Protein AF-A0A839F914-F1 (afdb_monomer)

pLDDT: mean 85.74, std 8.09, range [52.5, 96.19]

Mean predicted aligned error: 7.2 Å

Sequence (81 aa):
MSVNSNLRNAIRAIEALKRTHDASTALKPLGTPMTDEELRDRAELVEKVIQTRSKLKALRDRSEALRESLERFRRRRAESA

Secondary structure (DSSP, 8-state):
--HHHHHHHHHHHHHHHHHHHHHHHTSPPTTS---HHHHHHHHHHHHHHHHHHHHHHHHHHHHHHHHHHHHHHHHHHHHT-

Foldseek 3Di:
DDPVVLVVVLVVLVVLVVVLVVVVVVQDDPPDDDDPVSVVVVVVSVVSNVVSVVVNVVSVVVVVVVVVVVVVVVVVVVVVD

Radius of gyration: 19.84 Å; Cα contacts (8 Å, |Δi|>4): 18; chains: 1; bounding box: 48×28×54 Å

Solvent-accessible surface area (backbone atoms only — not comparable to full-atom values): 4704 Å² total; per-residue (Å²): 138,55,75,73,56,54,53,53,52,50,52,54,48,52,55,49,49,52,52,51,50,59,52,55,73,70,52,81,63,88,93,56,95,70,53,74,65,57,50,48,57,50,50,54,51,52,51,54,49,54,55,45,52,50,52,50,49,55,51,50,55,50,52,51,54,51,52,53,51,50,51,53,49,51,51,54,53,62,76,74,106

Structure (mmCIF, N/CA/C/O backbone):
data_AF-A0A839F914-F1
#
_entry.id   AF-A0A839F914-F1
#
loop_
_atom_site.group_PDB
_atom_site.id
_atom_site.type_symbol
_atom_site.label_atom_id
_atom_site.label_alt_id
_atom_site.label_comp_id
_atom_site.label_asym_id
_atom_site.label_entity_id
_atom_site.label_seq_id
_atom_site.pdbx_PDB_ins_code
_atom_site.Cartn_x
_atom_site.Cartn_y
_atom_site.Cartn_z
_atom_site.occupancy
_atom_site.B_iso_or_equiv
_atom_site.auth_seq_id
_atom_site.auth_comp_id
_atom_site.auth_asym_id
_atom_site.auth_atom_id
_atom_site.pdbx_PDB_model_num
ATOM 1 N N . MET A 1 1 ? 2.901 12.675 -15.903 1.00 52.50 1 MET A N 1
ATOM 2 C CA . MET A 1 1 ? 3.162 12.443 -14.459 1.00 52.50 1 MET A CA 1
ATOM 3 C C . MET A 1 1 ? 4.657 12.576 -14.211 1.00 52.50 1 MET A C 1
ATOM 5 O O . MET A 1 1 ? 5.418 11.910 -14.895 1.00 52.50 1 MET A O 1
ATOM 9 N N . SER A 1 2 ? 5.078 13.464 -13.309 1.00 68.31 2 SER A N 1
ATOM 10 C CA . SER A 1 2 ? 6.499 13.753 -13.045 1.00 68.31 2 SER A CA 1
ATOM 11 C C . SER A 1 2 ? 7.072 12.786 -11.997 1.00 68.31 2 SER A C 1
ATOM 13 O O . SER A 1 2 ? 6.353 12.341 -11.103 1.00 68.31 2 SER A O 1
ATOM 15 N N . VAL A 1 3 ? 8.376 12.492 -12.043 1.00 65.00 3 VAL A N 1
ATOM 16 C CA . VAL A 1 3 ? 9.090 11.730 -10.991 1.00 65.00 3 VAL A CA 1
ATOM 17 C C . VAL A 1 3 ? 8.796 12.309 -9.597 1.00 65.00 3 VAL A C 1
ATOM 19 O O . VAL A 1 3 ? 8.581 11.579 -8.631 1.00 65.00 3 VAL A O 1
ATOM 22 N N . ASN A 1 4 ? 8.642 13.631 -9.528 1.00 74.00 4 ASN A N 1
ATOM 23 C CA . ASN A 1 4 ? 8.361 14.380 -8.310 1.00 74.00 4 ASN A CA 1
ATOM 24 C C . ASN A 1 4 ? 6.923 14.172 -7.769 1.00 74.00 4 ASN A C 1
ATOM 26 O O . ASN A 1 4 ? 6.665 14.319 -6.574 1.00 74.00 4 ASN A O 1
ATOM 30 N N . SER A 1 5 ? 5.953 13.809 -8.620 1.00 76.31 5 SER A N 1
ATOM 31 C CA . SER A 1 5 ? 4.616 13.400 -8.152 1.00 76.31 5 SER A CA 1
ATOM 32 C C . SER A 1 5 ? 4.611 11.964 -7.626 1.00 76.31 5 SER A C 1
ATOM 34 O O . SER A 1 5 ? 3.936 11.679 -6.641 1.00 76.31 5 SER A O 1
ATOM 36 N N . ASN A 1 6 ? 5.402 11.070 -8.225 1.00 72.56 6 ASN A N 1
ATOM 37 C CA . ASN A 1 6 ? 5.481 9.674 -7.786 1.00 72.56 6 ASN A CA 1
ATOM 38 C C . ASN A 1 6 ? 6.176 9.538 -6.427 1.00 72.56 6 ASN A C 1
ATOM 40 O O . ASN A 1 6 ? 5.676 8.817 -5.566 1.00 72.56 6 ASN A O 1
ATOM 44 N N . LEU A 1 7 ? 7.265 10.281 -6.202 1.00 78.25 7 LEU A N 1
ATOM 45 C CA . LEU A 1 7 ? 7.959 10.305 -4.912 1.00 78.25 7 LEU A CA 1
ATOM 46 C C . LEU A 1 7 ? 7.051 10.816 -3.784 1.00 78.25 7 LEU A C 1
ATOM 48 O O . LEU A 1 7 ? 6.959 10.193 -2.731 1.00 78.25 7 LEU A O 1
ATOM 52 N N . ARG A 1 8 ? 6.308 11.905 -4.019 1.00 84.06 8 ARG A N 1
ATOM 53 C CA . ARG A 1 8 ? 5.339 12.420 -3.037 1.00 84.06 8 ARG A CA 1
ATOM 54 C C . ARG A 1 8 ? 4.228 11.420 -2.725 1.00 84.06 8 ARG A C 1
ATOM 56 O O . ARG A 1 8 ? 3.847 11.279 -1.567 1.00 84.06 8 ARG A O 1
ATOM 63 N N . ASN A 1 9 ? 3.735 10.698 -3.730 1.00 80.00 9 ASN A N 1
ATOM 64 C CA . AS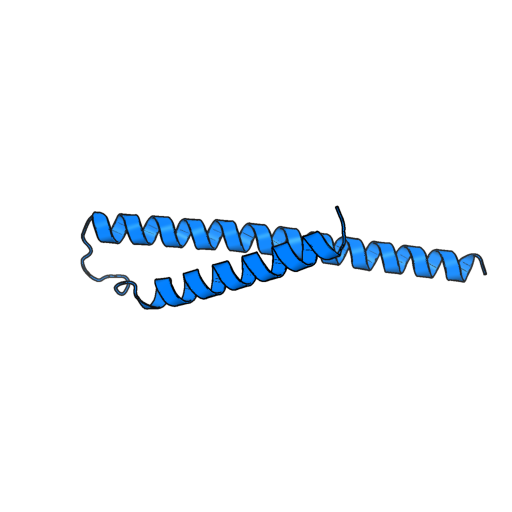N A 1 9 ? 2.745 9.642 -3.517 1.00 80.00 9 ASN A CA 1
ATOM 65 C C . ASN A 1 9 ? 3.315 8.475 -2.696 1.00 80.00 9 ASN A C 1
ATOM 67 O O . ASN A 1 9 ? 2.609 7.933 -1.849 1.00 80.00 9 ASN A O 1
ATOM 71 N N . ALA A 1 10 ? 4.587 8.124 -2.907 1.00 77.94 10 ALA A N 1
ATOM 72 C CA . ALA A 1 10 ? 5.288 7.107 -2.127 1.00 77.94 10 ALA A CA 1
ATOM 73 C C . ALA A 1 10 ? 5.394 7.494 -0.648 1.00 77.94 10 ALA A C 1
ATOM 75 O O . ALA A 1 10 ? 5.001 6.719 0.219 1.00 77.94 10 ALA A O 1
ATOM 76 N N . ILE A 1 11 ? 5.858 8.717 -0.374 1.00 85.69 11 ILE A N 1
ATOM 77 C CA . ILE A 1 11 ? 6.003 9.251 0.987 1.00 85.69 11 ILE A CA 1
ATOM 78 C C . ILE A 1 11 ? 4.651 9.237 1.704 1.00 85.69 11 ILE A C 1
ATOM 80 O O . ILE A 1 11 ? 4.538 8.669 2.786 1.00 85.69 11 ILE A O 1
ATOM 84 N N . ARG A 1 12 ? 3.594 9.743 1.057 1.00 85.31 12 ARG A N 1
ATOM 85 C CA . ARG A 1 12 ? 2.236 9.729 1.625 1.00 85.31 12 ARG A CA 1
ATOM 86 C C . ARG A 1 12 ? 1.730 8.320 1.927 1.00 85.31 12 ARG A C 1
ATOM 88 O O . ARG A 1 12 ? 1.062 8.118 2.937 1.00 85.31 12 ARG A O 1
ATOM 95 N N . ALA A 1 13 ? 2.022 7.345 1.066 1.00 78.31 13 ALA A N 1
ATOM 96 C CA . ALA A 1 13 ? 1.627 5.956 1.294 1.00 78.31 13 ALA A CA 1
ATOM 97 C C . ALA A 1 13 ? 2.387 5.325 2.475 1.00 78.31 13 ALA A C 1
ATOM 99 O O . ALA A 1 13 ? 1.794 4.576 3.250 1.00 78.31 13 ALA A O 1
ATOM 100 N N .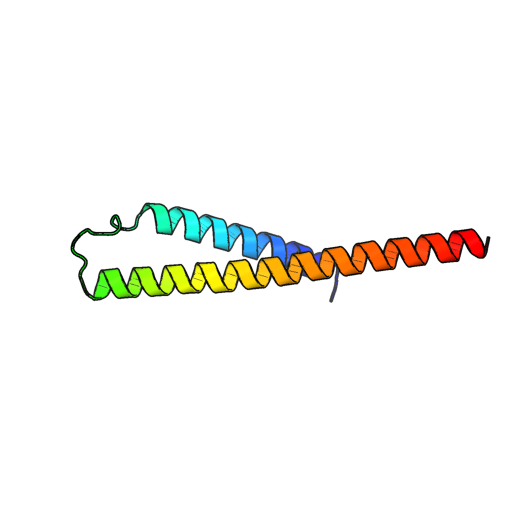 ILE A 1 14 ? 3.667 5.662 2.654 1.00 84.19 14 ILE A N 1
ATOM 101 C CA . ILE A 1 14 ? 4.472 5.227 3.807 1.00 84.19 14 ILE A CA 1
ATOM 102 C C . ILE A 1 14 ? 3.955 5.869 5.102 1.00 84.19 14 ILE A C 1
ATOM 104 O O . ILE A 1 14 ? 3.757 5.175 6.096 1.00 84.19 14 ILE A O 1
ATOM 108 N N . GLU A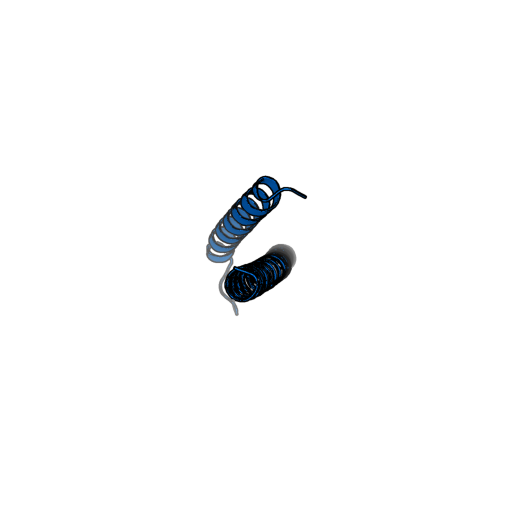 1 15 ? 3.669 7.170 5.092 1.00 88.31 15 GLU A N 1
ATOM 109 C CA . GLU A 1 15 ? 3.072 7.875 6.235 1.00 88.31 15 GLU A CA 1
ATOM 110 C C . GLU A 1 15 ? 1.689 7.325 6.598 1.00 88.31 15 GLU A C 1
ATOM 112 O O . GLU A 1 15 ? 1.334 7.243 7.775 1.00 88.31 15 GLU A O 1
ATOM 117 N N . ALA A 1 16 ? 0.889 6.944 5.597 1.00 81.38 16 ALA A N 1
ATOM 118 C CA . ALA A 1 16 ? -0.381 6.266 5.820 1.00 81.38 16 ALA A CA 1
ATOM 119 C C . ALA A 1 16 ? -0.162 4.914 6.511 1.00 81.38 16 ALA A C 1
ATOM 121 O O . ALA A 1 16 ? -0.771 4.683 7.550 1.00 81.38 16 ALA A O 1
ATOM 122 N N . LEU A 1 17 ? 0.761 4.075 6.019 1.00 80.69 17 LEU A N 1
ATOM 123 C CA . LEU A 1 17 ? 1.090 2.802 6.672 1.00 80.69 17 LEU A CA 1
ATOM 124 C C . LEU A 1 17 ? 1.555 2.979 8.114 1.00 80.69 17 LEU A C 1
ATOM 126 O O . LEU A 1 17 ? 1.135 2.204 8.967 1.00 80.69 17 LEU A O 1
ATOM 130 N N . LYS A 1 18 ? 2.412 3.968 8.387 1.00 84.69 18 LYS A N 1
ATOM 131 C CA . LYS A 1 18 ? 2.913 4.216 9.743 1.00 84.69 18 LYS A CA 1
ATOM 132 C C . LYS A 1 18 ? 1.766 4.551 10.696 1.00 84.69 18 LYS A C 1
ATOM 134 O O . LYS A 1 18 ? 1.637 3.923 11.736 1.00 84.69 18 LYS A O 1
ATOM 139 N N . ARG A 1 19 ? 0.857 5.440 10.283 1.00 82.75 19 ARG A N 1
ATOM 140 C CA . ARG A 1 19 ? -0.354 5.749 11.061 1.00 82.75 19 ARG A CA 1
ATOM 141 C C . ARG A 1 19 ? -1.243 4.527 11.269 1.00 82.75 19 ARG A C 1
ATOM 143 O O . ARG A 1 19 ? -1.777 4.335 12.353 1.00 82.75 19 ARG A O 1
ATOM 150 N N . THR A 1 20 ? -1.401 3.692 10.245 1.00 79.88 20 THR A N 1
ATOM 151 C CA . THR A 1 20 ? -2.189 2.460 10.348 1.00 79.88 20 THR A CA 1
ATOM 152 C C . THR A 1 20 ? -1.535 1.433 11.276 1.00 79.88 20 THR A C 1
ATOM 154 O O . THR A 1 20 ? -2.242 0.755 12.013 1.00 79.88 20 THR A O 1
ATOM 157 N N . HIS A 1 21 ? -0.202 1.339 11.282 1.00 81.00 21 HIS A N 1
ATOM 158 C CA . HIS A 1 21 ? 0.553 0.522 12.231 1.00 81.00 21 HIS A CA 1
ATOM 159 C C . HIS A 1 21 ? 0.315 0.996 13.669 1.00 81.00 21 HIS A C 1
ATOM 161 O O . HIS A 1 21 ? -0.098 0.197 14.507 1.00 81.00 21 HIS A O 1
ATOM 167 N N . ASP A 1 22 ? 0.468 2.294 13.930 1.00 83.56 22 ASP A N 1
ATOM 168 C CA . ASP A 1 22 ? 0.278 2.873 15.265 1.00 83.56 22 ASP A CA 1
ATOM 169 C C . ASP A 1 22 ? -1.174 2.700 15.759 1.00 83.56 22 ASP A C 1
ATOM 171 O O . ASP A 1 22 ? -1.421 2.354 16.916 1.00 83.56 22 ASP A O 1
ATOM 175 N N . ALA A 1 23 ? -2.153 2.838 14.861 1.00 77.00 23 ALA A N 1
ATOM 176 C CA . ALA A 1 23 ? -3.552 2.536 15.161 1.00 77.00 23 ALA A CA 1
ATOM 177 C C . ALA A 1 23 ? -3.786 1.036 15.418 1.00 77.00 23 ALA A C 1
ATOM 179 O O . ALA A 1 23 ? -4.573 0.675 16.288 1.00 77.00 23 ALA A O 1
ATOM 180 N N . SER A 1 24 ? -3.081 0.146 14.712 1.00 75.19 24 SER A N 1
ATOM 181 C CA . SER A 1 24 ? -3.217 -1.303 14.911 1.00 75.19 24 SER A CA 1
ATOM 182 C C . SER A 1 24 ? -2.672 -1.768 16.258 1.00 75.19 24 SER A C 1
ATOM 184 O O . SER A 1 24 ? -3.237 -2.684 16.851 1.00 75.19 24 SER A O 1
ATOM 186 N N . THR A 1 25 ? -1.638 -1.103 16.782 1.00 78.50 25 THR A N 1
ATOM 187 C CA . THR A 1 25 ? -1.121 -1.348 18.137 1.00 78.50 25 THR A CA 1
ATOM 188 C C . THR A 1 25 ? -2.082 -0.912 19.240 1.00 78.50 25 THR A C 1
ATOM 190 O O . THR A 1 25 ? -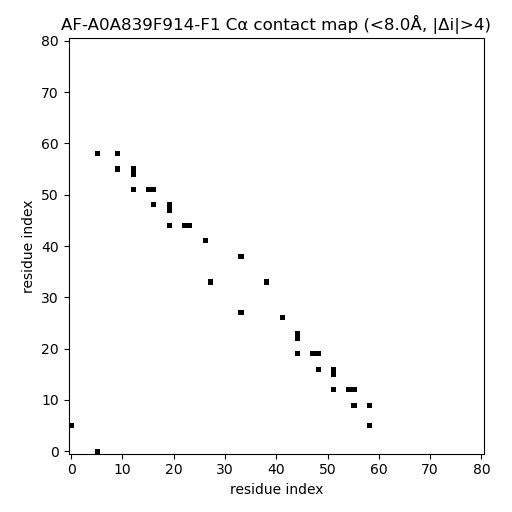1.981 -1.420 20.351 1.00 78.50 25 THR A O 1
ATOM 193 N N . ALA A 1 26 ? -3.028 -0.017 18.943 1.00 79.38 26 ALA A N 1
ATOM 194 C CA . ALA A 1 26 ? -4.065 0.404 19.882 1.00 79.38 26 ALA A CA 1
ATOM 195 C C . ALA A 1 26 ? -5.304 -0.516 19.875 1.00 79.38 26 ALA A C 1
ATOM 197 O O . ALA A 1 26 ? -6.200 -0.340 20.700 1.00 79.38 26 ALA A O 1
ATOM 198 N N . LEU A 1 27 ? -5.380 -1.494 18.962 1.00 78.50 27 LEU A N 1
ATOM 199 C CA . LEU A 1 27 ? -6.510 -2.420 18.897 1.00 78.50 27 LEU A CA 1
ATOM 200 C C . LEU A 1 27 ? -6.459 -3.465 20.012 1.00 78.50 27 LEU A C 1
ATOM 202 O O . LEU A 1 27 ? -5.403 -4.006 20.346 1.00 78.50 27 LEU A O 1
ATOM 206 N N . LYS A 1 28 ? -7.644 -3.854 20.497 1.00 79.75 28 LYS A N 1
ATOM 207 C CA . LYS A 1 28 ? -7.793 -5.013 21.381 1.00 79.75 28 LYS A CA 1
ATOM 208 C C . LYS A 1 28 ? -7.180 -6.279 20.755 1.00 79.75 28 LYS A C 1
ATOM 210 O O . LYS A 1 28 ? -7.330 -6.497 19.541 1.00 79.75 28 LYS A O 1
ATOM 215 N N . PRO A 1 29 ? -6.535 -7.154 21.548 1.00 82.44 29 PRO A N 1
ATOM 216 C CA . PRO A 1 29 ? -5.996 -8.416 21.054 1.00 82.44 29 PRO A CA 1
ATOM 217 C C . PRO A 1 29 ? -7.059 -9.292 20.385 1.00 82.44 29 PRO A C 1
ATOM 219 O O . PRO A 1 29 ? -8.238 -9.270 20.749 1.00 82.44 29 PRO A O 1
ATOM 222 N N . LEU A 1 30 ? -6.637 -10.093 19.408 1.00 80.31 30 LEU A N 1
ATOM 223 C CA . LEU A 1 30 ? -7.508 -11.107 18.813 1.00 80.31 30 LEU A CA 1
ATOM 224 C C . LEU A 1 30 ? -7.937 -12.123 19.884 1.00 80.31 30 LEU A C 1
ATOM 226 O O . LEU A 1 30 ? -7.152 -12.465 20.764 1.00 80.31 30 LEU A O 1
ATOM 230 N N . GLY A 1 31 ? -9.184 -12.588 19.809 1.00 81.00 31 GLY A N 1
ATOM 231 C CA . GLY A 1 31 ? -9.752 -13.533 20.779 1.00 81.00 31 GLY A CA 1
ATOM 232 C C . GLY A 1 31 ? -10.302 -12.896 22.059 1.00 81.00 31 GLY A C 1
ATOM 233 O O . GLY A 1 31 ? -10.870 -13.605 22.884 1.00 81.00 31 GLY A O 1
ATOM 234 N N . THR A 1 32 ? -10.188 -11.575 22.221 1.00 86.69 32 THR A N 1
ATOM 235 C CA . THR A 1 32 ? -10.904 -10.857 23.285 1.00 86.69 32 THR A CA 1
ATOM 236 C C . THR A 1 32 ? -12.309 -10.460 22.824 1.00 86.69 32 THR A C 1
ATOM 238 O O . THR A 1 32 ? -12.489 -10.164 21.637 1.00 86.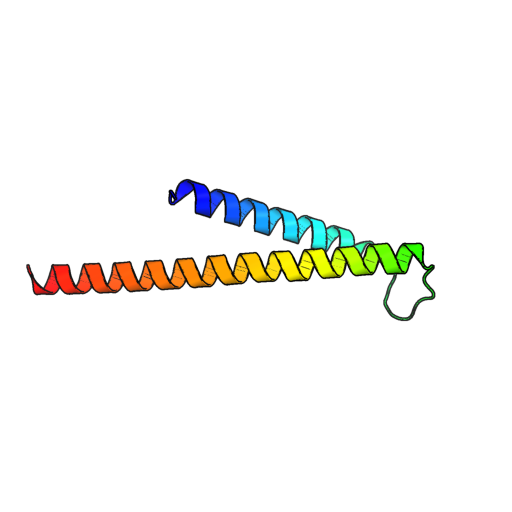69 32 THR A O 1
ATOM 241 N N . PRO A 1 33 ? -13.313 -10.442 23.724 1.00 90.06 33 PRO A N 1
ATOM 242 C CA . PRO A 1 33 ? -14.638 -9.937 23.392 1.00 90.06 33 PRO A CA 1
ATOM 243 C C . PRO A 1 33 ? -14.557 -8.488 22.902 1.00 90.06 33 PRO A C 1
ATOM 245 O O . PRO A 1 33 ? -13.972 -7.623 23.565 1.00 90.06 33 PRO A O 1
ATOM 248 N N . MET A 1 34 ? -15.151 -8.240 21.739 1.00 91.88 34 MET A N 1
ATOM 249 C CA . MET A 1 34 ? -15.241 -6.924 21.117 1.00 91.88 34 MET A CA 1
ATOM 250 C C . MET A 1 34 ? -16.701 -6.556 20.905 1.00 91.88 34 MET A C 1
ATOM 252 O O . MET A 1 34 ? -17.526 -7.424 20.621 1.00 91.88 34 MET A O 1
ATOM 256 N N . THR A 1 35 ? -17.010 -5.274 21.047 1.00 93.38 35 THR A N 1
ATOM 257 C CA . THR A 1 35 ? -18.313 -4.736 20.649 1.00 93.38 35 THR A CA 1
ATOM 258 C C . THR A 1 35 ? -18.403 -4.635 19.125 1.00 93.38 35 THR A C 1
ATOM 260 O O . THR A 1 35 ? -17.388 -4.644 18.424 1.00 93.38 35 THR A O 1
ATOM 263 N N . ASP A 1 36 ? -19.615 -4.484 18.593 1.00 93.38 36 ASP A N 1
ATOM 264 C CA . ASP A 1 36 ? -19.817 -4.296 17.150 1.00 93.38 36 ASP A CA 1
ATOM 265 C C . ASP A 1 36 ? -19.124 -3.034 16.612 1.00 93.38 36 ASP A C 1
ATOM 267 O O . ASP A 1 36 ? -18.689 -3.010 15.462 1.00 93.38 36 ASP A O 1
ATOM 271 N N . GLU A 1 37 ? -19.005 -1.989 17.438 1.00 91.00 37 GLU A N 1
ATOM 272 C CA . GLU A 1 37 ? -18.267 -0.765 17.103 1.00 91.00 37 GLU A CA 1
ATOM 273 C C . GLU A 1 37 ? -16.769 -1.064 16.945 1.00 91.00 37 GLU A C 1
ATOM 275 O O . GLU A 1 37 ? -16.168 -0.747 15.923 1.00 91.00 37 GLU A O 1
ATOM 280 N N . GLU A 1 38 ? -16.186 -1.787 17.906 1.00 89.44 38 GLU A N 1
ATOM 281 C CA . GLU A 1 38 ? -14.770 -2.173 17.883 1.00 89.44 38 GLU A CA 1
ATOM 282 C C . GLU A 1 38 ? -14.446 -3.110 16.708 1.00 89.44 38 GLU A C 1
ATOM 284 O O . GLU A 1 38 ? -13.364 -3.037 16.115 1.00 89.44 38 GLU A O 1
ATOM 289 N N . LEU A 1 39 ? -15.385 -3.990 16.341 1.00 91.25 39 LEU A N 1
ATOM 290 C CA . LEU A 1 39 ? -15.264 -4.842 15.158 1.00 91.25 39 LEU A CA 1
ATOM 291 C C . LEU A 1 39 ? -15.316 -4.028 13.860 1.00 91.25 39 LEU A C 1
ATOM 293 O O . LEU A 1 39 ? -14.532 -4.309 12.947 1.00 91.25 39 LEU A O 1
ATOM 297 N N . ARG A 1 40 ? -16.188 -3.014 13.778 1.00 91.75 40 ARG A N 1
ATOM 298 C CA . ARG A 1 40 ? -16.259 -2.094 12.631 1.00 91.75 40 ARG A CA 1
ATOM 299 C C . ARG A 1 40 ? -14.970 -1.291 12.475 1.00 91.75 40 ARG A C 1
ATOM 301 O O . ARG A 1 40 ? -14.374 -1.332 11.398 1.00 91.75 40 ARG A O 1
ATOM 308 N N . ASP A 1 41 ? -14.472 -0.681 13.546 1.00 88.81 41 ASP A N 1
ATOM 309 C CA . ASP A 1 41 ? -13.207 0.069 13.535 1.00 88.81 41 ASP A CA 1
ATOM 310 C C . ASP A 1 41 ? -12.029 -0.802 13.083 1.00 88.81 41 ASP A C 1
ATOM 312 O O . ASP A 1 41 ? -11.186 -0.398 12.270 1.00 88.81 41 ASP A O 1
ATOM 316 N N . ARG A 1 42 ? -11.984 -2.048 13.567 1.00 89.62 42 ARG A N 1
ATOM 317 C CA . ARG A 1 42 ? -10.973 -3.022 13.151 1.00 89.62 42 ARG A CA 1
ATOM 318 C C . ARG A 1 42 ? -11.085 -3.359 11.666 1.00 89.62 42 ARG A C 1
ATOM 320 O O . ARG A 1 42 ? -10.055 -3.413 10.992 1.00 89.62 42 ARG A O 1
ATOM 327 N N . ALA A 1 43 ? -12.292 -3.599 11.159 1.00 90.44 43 ALA A N 1
ATOM 328 C CA . ALA A 1 43 ? -12.517 -3.914 9.750 1.00 90.44 43 ALA A CA 1
ATOM 329 C C . ALA A 1 43 ? -12.060 -2.764 8.840 1.00 90.44 43 ALA A C 1
ATOM 331 O O . ALA A 1 43 ? -11.323 -3.001 7.878 1.00 90.44 43 ALA A O 1
ATOM 332 N N . GLU A 1 44 ? -12.388 -1.520 9.193 1.00 90.56 44 GLU A N 1
ATOM 333 C CA . GLU A 1 44 ? -11.915 -0.343 8.461 1.00 90.56 44 GLU A CA 1
ATOM 334 C C . GLU A 1 44 ? -10.390 -0.229 8.459 1.00 90.56 44 GLU A C 1
ATOM 336 O O . GLU A 1 44 ? -9.779 0.122 7.444 1.00 90.56 44 GLU A O 1
ATOM 341 N N . LEU A 1 45 ? -9.749 -0.499 9.600 1.00 88.19 45 LEU A N 1
ATOM 342 C CA . LEU A 1 45 ? -8.296 -0.452 9.689 1.00 88.19 45 LEU A CA 1
ATOM 343 C C . LEU A 1 45 ? -7.658 -1.503 8.776 1.00 88.19 45 LEU A C 1
ATOM 345 O O . LEU A 1 45 ? -6.722 -1.189 8.037 1.00 88.19 45 LEU A O 1
ATOM 349 N N . VAL A 1 46 ? -8.180 -2.732 8.792 1.00 88.19 46 VAL A N 1
ATOM 350 C CA . VAL A 1 46 ? -7.723 -3.823 7.920 1.00 88.19 46 VAL A CA 1
ATOM 351 C C . VAL A 1 46 ? -7.881 -3.441 6.450 1.00 88.19 46 VAL A C 1
ATOM 353 O O . VAL A 1 46 ? -6.936 -3.607 5.673 1.00 88.19 46 VAL A O 1
ATOM 356 N N . GLU A 1 47 ? -9.017 -2.864 6.066 1.00 90.56 47 GLU A N 1
ATOM 357 C CA . GLU A 1 47 ? -9.234 -2.387 4.702 1.00 90.56 47 GLU A CA 1
ATOM 358 C C . GLU A 1 47 ? -8.201 -1.318 4.306 1.00 90.56 47 GLU A C 1
ATOM 360 O O . GLU A 1 47 ? -7.544 -1.437 3.264 1.00 90.56 47 GLU A O 1
ATOM 365 N N . LYS A 1 48 ? -7.969 -0.318 5.168 1.00 86.75 48 LYS A N 1
ATOM 366 C CA . LYS A 1 48 ? -6.960 0.736 4.952 1.00 86.75 48 LYS A CA 1
ATOM 367 C C . LYS A 1 48 ? -5.553 0.145 4.772 1.00 86.75 48 LYS A C 1
ATOM 369 O O . LYS A 1 48 ? -4.823 0.584 3.874 1.00 86.75 48 LYS A O 1
ATOM 374 N N . VAL A 1 49 ? -5.172 -0.881 5.547 1.00 85.69 49 VAL A N 1
ATOM 375 C CA . VAL A 1 49 ? -3.897 -1.613 5.363 1.00 85.69 49 VAL A CA 1
ATOM 376 C C . VAL A 1 49 ? -3.837 -2.256 3.978 1.00 85.69 49 VAL A C 1
ATOM 378 O O . VAL A 1 49 ? -2.850 -2.071 3.259 1.00 85.69 49 VAL A O 1
ATOM 381 N N . ILE A 1 50 ? -4.867 -3.015 3.594 1.00 87.62 50 ILE A N 1
ATOM 382 C CA . ILE A 1 50 ? -4.911 -3.764 2.327 1.00 87.62 50 ILE A CA 1
ATOM 383 C C . ILE A 1 50 ? -4.800 -2.810 1.134 1.00 87.62 50 ILE A C 1
ATOM 385 O O . ILE A 1 50 ? -3.970 -3.016 0.238 1.00 87.62 50 ILE A O 1
ATOM 389 N N . GLN A 1 51 ? -5.578 -1.727 1.141 1.00 88.69 51 GLN A N 1
ATOM 390 C CA . GLN A 1 51 ? -5.547 -0.715 0.087 1.00 88.69 51 GLN A CA 1
ATOM 391 C C . GLN A 1 51 ? -4.169 -0.047 -0.010 1.00 88.69 51 GLN A C 1
ATOM 393 O O . GLN A 1 51 ? -3.634 0.142 -1.108 1.00 88.69 51 GLN A O 1
ATOM 398 N N . THR A 1 52 ? -3.557 0.289 1.128 1.00 84.81 52 THR A N 1
ATOM 399 C CA . THR A 1 52 ? -2.246 0.954 1.148 1.00 84.81 52 THR A CA 1
ATOM 400 C C . THR A 1 52 ? -1.135 0.025 0.659 1.00 84.81 52 THR A C 1
ATOM 402 O O . THR A 1 52 ? -0.319 0.430 -0.173 1.00 84.81 52 THR A O 1
ATOM 405 N N . ARG A 1 53 ? -1.137 -1.248 1.077 1.00 87.19 53 ARG A N 1
ATOM 406 C CA . ARG A 1 53 ? -0.203 -2.270 0.567 1.00 87.19 53 ARG A CA 1
ATOM 407 C C . ARG A 1 53 ? -0.331 -2.452 -0.945 1.00 87.19 53 ARG A C 1
ATOM 409 O O . ARG A 1 53 ? 0.683 -2.522 -1.637 1.00 87.19 53 ARG A O 1
ATOM 416 N N . SER A 1 54 ? -1.556 -2.457 -1.466 1.00 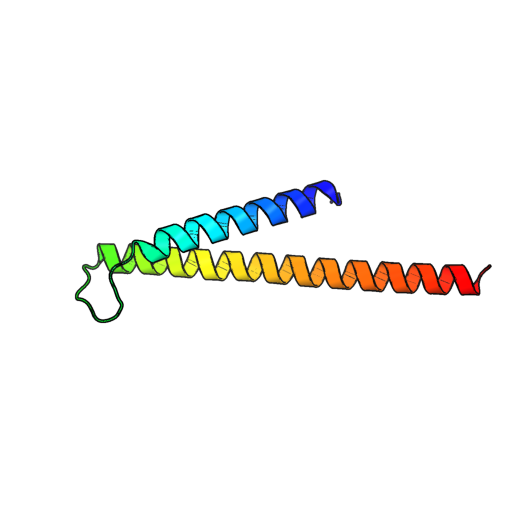88.62 54 SER A N 1
ATOM 417 C CA . SER A 1 54 ? -1.813 -2.575 -2.907 1.00 88.62 54 SER A CA 1
ATOM 418 C C . SER A 1 54 ? -1.234 -1.394 -3.693 1.00 88.62 54 SER A C 1
ATOM 420 O O . SER A 1 54 ? -0.565 -1.587 -4.709 1.00 88.62 54 SER A O 1
ATOM 422 N N . LYS A 1 55 ? -1.402 -0.164 -3.187 1.00 86.31 55 LYS A N 1
ATOM 423 C CA . LYS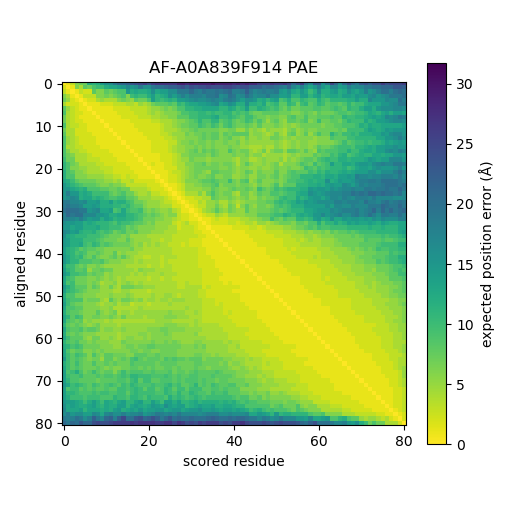 A 1 55 ? -0.811 1.047 -3.788 1.00 86.31 55 LYS A CA 1
ATOM 424 C C . LYS A 1 55 ? 0.719 1.000 -3.794 1.00 86.31 55 LYS A C 1
ATOM 426 O O . LYS A 1 55 ? 1.336 1.354 -4.798 1.00 86.31 55 LYS A O 1
ATOM 431 N N . LEU A 1 56 ? 1.333 0.535 -2.707 1.00 85.62 56 LEU A N 1
ATOM 432 C CA . LEU A 1 56 ? 2.789 0.398 -2.613 1.00 85.62 56 LEU A CA 1
ATOM 433 C C . LEU A 1 56 ? 3.338 -0.679 -3.548 1.00 85.62 56 LEU A C 1
ATOM 435 O O . LEU A 1 56 ? 4.367 -0.454 -4.182 1.00 85.62 56 LEU A O 1
ATOM 439 N N . LYS A 1 57 ? 2.634 -1.808 -3.700 1.00 90.12 57 LYS A N 1
ATOM 440 C CA . LYS A 1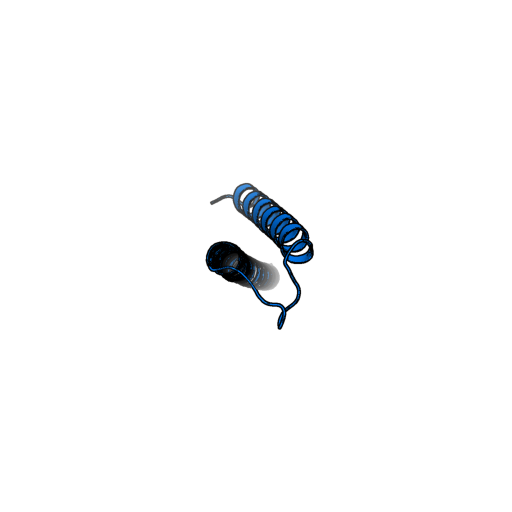 57 ? 2.979 -2.832 -4.696 1.00 90.12 57 LYS A CA 1
ATOM 441 C C . LYS A 1 57 ? 2.976 -2.239 -6.106 1.00 90.12 57 LYS A C 1
ATOM 443 O O . LYS A 1 57 ? 3.971 -2.357 -6.810 1.00 90.12 57 LYS A O 1
ATOM 448 N N . ALA A 1 58 ? 1.915 -1.524 -6.481 1.00 87.56 58 ALA A N 1
ATOM 449 C CA . ALA A 1 58 ? 1.828 -0.882 -7.792 1.00 87.56 58 ALA A CA 1
ATOM 450 C C . ALA A 1 58 ? 2.947 0.149 -8.022 1.00 87.56 58 ALA A C 1
ATOM 452 O O . ALA A 1 58 ? 3.479 0.257 -9.126 1.00 87.56 58 ALA A O 1
ATOM 453 N N . LEU A 1 59 ? 3.326 0.907 -6.989 1.00 88.56 59 LEU A N 1
ATOM 454 C CA . LEU A 1 59 ? 4.449 1.839 -7.067 1.00 88.56 59 LEU A CA 1
ATOM 455 C C . LEU A 1 59 ? 5.780 1.106 -7.276 1.00 88.56 59 LEU A C 1
ATOM 457 O O . LEU A 1 59 ? 6.552 1.497 -8.148 1.00 88.56 59 LEU A O 1
ATOM 461 N N . ARG A 1 60 ? 6.039 0.048 -6.502 1.00 88.94 60 ARG A N 1
ATOM 462 C CA . ARG A 1 60 ? 7.242 -0.783 -6.636 1.00 88.94 60 ARG A CA 1
ATOM 463 C C . ARG A 1 60 ? 7.349 -1.362 -8.043 1.00 88.94 60 ARG A C 1
ATOM 465 O O . ARG A 1 60 ? 8.389 -1.218 -8.673 1.00 88.94 60 ARG A O 1
ATOM 472 N N . ASP A 1 61 ? 6.269 -1.952 -8.544 1.00 92.56 61 ASP A N 1
ATOM 473 C CA . ASP A 1 61 ? 6.251 -2.591 -9.861 1.00 92.56 61 ASP A CA 1
ATOM 474 C C . ASP A 1 61 ? 6.501 -1.552 -10.983 1.00 92.56 61 ASP A C 1
ATOM 476 O O . ASP A 1 61 ? 7.232 -1.818 -11.936 1.00 92.56 61 ASP A O 1
ATOM 480 N N . ARG A 1 62 ? 5.998 -0.313 -10.837 1.00 89.31 62 ARG A N 1
ATOM 481 C CA . ARG A 1 62 ? 6.327 0.806 -11.747 1.00 89.31 62 ARG A CA 1
ATOM 482 C C . ARG A 1 62 ? 7.795 1.228 -11.673 1.00 89.31 62 ARG A C 1
ATOM 484 O O . ARG A 1 62 ? 8.383 1.539 -12.707 1.00 89.31 62 ARG A O 1
ATOM 491 N N . SER A 1 63 ? 8.373 1.278 -10.475 1.00 89.12 63 SER A N 1
ATOM 492 C CA . SER A 1 63 ? 9.791 1.609 -10.288 1.00 89.12 63 SER A CA 1
ATOM 493 C C . SER A 1 63 ? 10.703 0.562 -10.928 1.00 89.12 63 SER A C 1
ATOM 495 O O . SER A 1 63 ? 11.672 0.932 -11.588 1.00 89.12 63 SER A O 1
ATOM 497 N N . GLU A 1 64 ? 10.358 -0.722 -10.802 1.00 93.56 64 GLU A N 1
ATOM 498 C CA . GLU A 1 64 ? 11.073 -1.830 -11.448 1.00 93.56 64 GLU A CA 1
ATOM 499 C C . GLU A 1 64 ? 11.043 -1.681 -12.978 1.00 93.56 64 GLU A C 1
ATOM 501 O O . GLU A 1 64 ? 12.087 -1.644 -13.628 1.00 93.56 64 GLU A O 1
ATOM 506 N N . ALA A 1 65 ? 9.856 -1.456 -13.553 1.00 93.19 65 ALA A N 1
ATOM 507 C CA . ALA A 1 65 ? 9.689 -1.269 -14.996 1.00 93.19 65 ALA A CA 1
ATOM 508 C C . ALA A 1 65 ? 10.461 -0.050 -15.542 1.00 93.19 65 ALA A C 1
ATOM 510 O O . ALA A 1 65 ? 10.993 -0.081 -16.660 1.00 93.19 65 ALA A O 1
ATOM 511 N N . LEU A 1 66 ? 10.541 1.035 -14.763 1.00 92.69 66 LEU A N 1
ATOM 512 C CA . LEU A 1 66 ? 11.356 2.206 -15.096 1.00 92.69 66 LEU A CA 1
ATOM 513 C C . LEU A 1 66 ? 12.851 1.877 -15.071 1.00 92.69 66 LEU A C 1
ATOM 515 O O . LEU A 1 66 ? 13.564 2.276 -15.995 1.00 92.69 66 LEU A O 1
ATOM 519 N N . ARG A 1 67 ? 13.318 1.136 -14.057 1.00 92.44 67 ARG A N 1
ATOM 520 C CA . ARG A 1 67 ? 14.716 0.694 -13.953 1.00 92.44 67 ARG A CA 1
ATOM 521 C C . ARG A 1 67 ? 15.110 -0.141 -15.167 1.00 92.44 67 ARG A C 1
ATOM 523 O O . ARG A 1 67 ? 16.078 0.198 -15.843 1.00 92.44 67 ARG A O 1
ATOM 530 N N . GLU A 1 68 ? 14.316 -1.151 -15.506 1.00 96.06 68 GLU A N 1
ATOM 531 C CA . GLU A 1 68 ? 14.567 -1.994 -16.679 1.00 96.06 68 GLU A CA 1
ATOM 532 C C . GLU A 1 68 ? 14.564 -1.192 -17.987 1.00 96.06 68 GLU A C 1
ATOM 534 O O . GLU A 1 68 ? 15.384 -1.412 -18.877 1.00 96.06 68 GLU A O 1
ATOM 539 N N . SER A 1 69 ? 13.641 -0.236 -18.131 1.00 94.31 69 SER A N 1
ATOM 540 C CA . SER A 1 69 ? 13.575 0.613 -19.326 1.00 94.31 69 SER A CA 1
ATOM 541 C C . SER A 1 69 ? 14.816 1.492 -19.467 1.00 94.31 69 SER A C 1
ATOM 543 O O . SER A 1 69 ? 15.319 1.668 -20.580 1.00 94.31 69 SER A O 1
ATOM 545 N N . LEU A 1 70 ? 15.335 2.007 -18.351 1.00 95.06 70 LEU A N 1
ATOM 546 C CA . LEU A 1 70 ? 16.572 2.779 -18.316 1.00 95.06 70 LEU A CA 1
ATOM 547 C C . LEU A 1 70 ? 17.791 1.912 -18.653 1.00 95.06 70 LEU A C 1
ATOM 549 O O . LEU A 1 70 ? 18.653 2.349 -1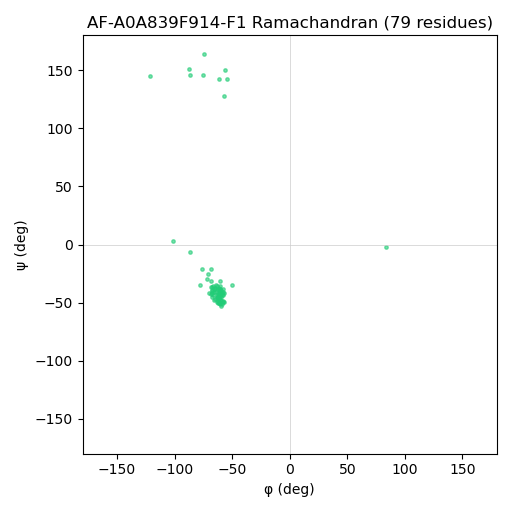9.412 1.00 95.06 70 LEU A O 1
ATOM 553 N N . GLU A 1 71 ? 17.856 0.686 -18.138 1.00 96.00 71 GLU A N 1
ATOM 554 C CA . GLU A 1 71 ? 18.906 -0.282 -18.477 1.00 96.00 71 GLU A CA 1
ATOM 555 C C . GLU A 1 71 ? 18.892 -0.626 -19.970 1.00 96.00 71 GLU A C 1
ATOM 557 O O . GLU A 1 71 ? 19.929 -0.533 -20.630 1.00 96.00 71 GLU A O 1
ATOM 562 N N . ARG A 1 72 ? 17.713 -0.918 -20.539 1.00 95.69 72 ARG A N 1
ATOM 563 C CA . ARG A 1 72 ? 17.548 -1.142 -21.987 1.00 95.69 72 ARG A CA 1
ATOM 564 C C . ARG A 1 72 ? 17.988 0.068 -22.806 1.00 95.69 72 ARG A C 1
ATOM 566 O O . ARG A 1 72 ? 18.658 -0.091 -23.822 1.00 95.69 72 ARG A O 1
ATOM 573 N N . PHE A 1 73 ? 17.627 1.277 -22.379 1.00 95.38 73 PHE A N 1
ATOM 574 C CA . PHE A 1 73 ? 18.050 2.507 -23.048 1.00 95.38 73 PHE A CA 1
ATOM 575 C C . PHE A 1 73 ? 19.574 2.681 -23.021 1.00 95.38 73 PHE A C 1
ATOM 577 O O . PHE A 1 73 ? 20.171 2.962 -24.057 1.00 95.38 73 PHE A O 1
ATOM 584 N N . ARG A 1 74 ? 20.207 2.473 -21.859 1.00 95.56 74 ARG A N 1
ATOM 585 C CA . ARG A 1 74 ? 21.667 2.557 -21.700 1.00 95.56 74 ARG A CA 1
ATOM 586 C C . ARG A 1 74 ? 22.395 1.541 -22.574 1.00 95.56 74 ARG A C 1
ATOM 588 O O . ARG A 1 74 ? 23.361 1.918 -23.226 1.00 95.56 74 ARG A O 1
ATOM 595 N N . ARG A 1 75 ? 21.906 0.298 -22.630 1.00 96.19 75 ARG A N 1
ATOM 596 C CA . ARG A 1 75 ? 22.471 -0.754 -23.486 1.00 96.19 75 ARG A CA 1
ATOM 597 C C . ARG A 1 75 ? 22.423 -0.360 -24.963 1.00 96.19 75 ARG A C 1
ATOM 599 O O . ARG A 1 75 ? 23.468 -0.300 -25.594 1.00 96.19 75 ARG A O 1
ATOM 606 N N . ARG A 1 76 ? 21.249 0.033 -25.471 1.00 95.06 76 ARG A N 1
ATOM 607 C CA . ARG A 1 76 ? 21.105 0.481 -26.870 1.00 95.06 76 ARG A CA 1
ATOM 608 C C . ARG A 1 76 ? 22.004 1.666 -27.209 1.00 95.06 76 ARG A C 1
ATOM 610 O O . ARG A 1 76 ? 22.549 1.731 -28.302 1.00 95.06 76 ARG A O 1
ATOM 617 N N . ARG A 1 77 ? 22.161 2.609 -26.275 1.00 95.44 77 ARG A N 1
ATOM 618 C CA . ARG A 1 77 ? 23.049 3.761 -26.461 1.00 95.44 77 ARG A CA 1
ATOM 619 C C . ARG A 1 77 ? 24.518 3.346 -26.557 1.00 95.44 77 ARG A C 1
ATOM 621 O O . ARG A 1 77 ? 25.232 3.951 -27.339 1.00 95.44 77 ARG A O 1
ATOM 628 N N . ALA A 1 78 ? 24.951 2.355 -25.780 1.00 92.94 78 ALA A N 1
ATOM 629 C CA . ALA A 1 78 ? 26.316 1.833 -25.837 1.00 92.94 78 ALA A CA 1
ATOM 630 C C . ALA A 1 78 ? 26.586 1.008 -27.107 1.00 92.94 78 ALA A C 1
ATOM 632 O O . ALA A 1 78 ? 27.707 0.994 -27.581 1.00 92.94 78 ALA A O 1
ATOM 633 N N . GLU A 1 79 ? 25.568 0.346 -27.663 1.00 90.75 79 GLU A N 1
ATOM 634 C CA . GLU A 1 79 ? 25.663 -0.398 -28.933 1.00 90.75 79 GLU A CA 1
ATOM 635 C C . GLU A 1 79 ? 25.662 0.517 -30.169 1.00 90.75 79 GLU A C 1
ATOM 637 O O . GLU A 1 79 ? 26.071 0.101 -31.247 1.00 90.75 79 GLU A O 1
ATOM 642 N N . SER A 1 80 ? 25.160 1.748 -30.022 1.00 82.38 80 SER A N 1
ATOM 643 C CA . SER A 1 80 ? 25.054 2.744 -31.101 1.00 82.38 80 SER A CA 1
ATOM 644 C C . SER A 1 80 ? 26.154 3.817 -31.046 1.00 82.38 80 SER A C 1
ATOM 646 O O . SER A 1 80 ? 26.089 4.776 -31.815 1.00 82.38 80 SER A O 1
ATOM 648 N N . ALA A 1 81 ? 27.091 3.704 -30.100 1.00 62.78 81 ALA A N 1
ATOM 649 C CA . ALA A 1 81 ? 28.233 4.598 -29.895 1.00 62.78 81 ALA A CA 1
ATOM 650 C C . ALA A 1 81 ? 29.523 3.881 -30.298 1.00 62.78 81 ALA A C 1
ATOM 652 O O . ALA A 1 81 ? 30.415 4.574 -30.831 1.00 62.78 81 ALA A O 1
#

Nearest PDB structures (foldseek):
  3r84-assembly16_N  TM=4.748E-01  e=1.097E+00  Saccharomyces cerevisiae
  6hgc-assembly1_A  TM=6.052E-01  e=7.147E+00  Drosophila melanogaster
  7ena-assembly1_v  TM=5.815E-01  e=9.433E+00  Homo sapiens

Organism: NCBI:txid328517